Protein AF-A0A1U9NXU9-F1 (afdb_monomer_lite)

Foldseek 3Di:
DKWKAWLVGDIDPPQDLVNVVVLLVPDDVSGFKMKIFDDDDPDQFTFIWMWGQDPVGKIKIWTADGALQRIKIDIGNDSVLVSQLRVCSVVVPPCSPVVTDIDGPSVVVPPPDDDDDDDDDPDDDDPDDPDDDDDDDDDDDDD

Sequence (143 aa):
MLVATNERGRVVKRATKPAIGTMLANLRQGNAHMVVERVEGERPGDWYIQVLLRENNPYQLEYRDGMAEQHFQTMTVSQEKVLTALLGWAAAKPGWQDAFMWNNIGEQFSSSDHGANRAVVPLRDKCVVVGARGSTKAASASG

Radius of gyration: 16.83 Å; chains: 1; bounding box: 40×61×34 Å

pLDDT: mean 80.0, std 25.02, range [28.02, 98.12]

Structure (mmCIF, N/CA/C/O backbone):
data_AF-A0A1U9NXU9-F1
#
_entry.id   AF-A0A1U9NXU9-F1
#
loop_
_atom_site.group_PDB
_atom_site.id
_atom_site.type_symbol
_atom_site.label_atom_id
_atom_site.label_alt_id
_atom_site.label_comp_id
_atom_site.label_asym_id
_atom_site.label_entity_id
_atom_site.label_seq_id
_atom_site.pdbx_PDB_ins_code
_atom_site.Cartn_x
_atom_site.Cartn_y
_atom_site.Cartn_z
_atom_site.occupancy
_atom_site.B_iso_or_equiv
_atom_site.auth_seq_id
_atom_site.auth_comp_id
_atom_site.auth_asym_id
_atom_site.auth_atom_id
_atom_site.pdbx_PDB_model_num
ATOM 1 N N . MET A 1 1 ? 3.558 -6.949 -12.497 1.00 91.25 1 MET A N 1
ATOM 2 C CA . MET A 1 1 ? 2.108 -7.097 -12.198 1.00 91.25 1 MET A CA 1
ATOM 3 C C . MET A 1 1 ? 1.862 -6.721 -10.746 1.00 91.25 1 MET A C 1
ATOM 5 O O . MET A 1 1 ? 2.697 -7.060 -9.923 1.00 91.25 1 MET A O 1
ATOM 9 N N . LEU A 1 2 ? 0.738 -6.075 -10.422 1.00 95.44 2 LEU A N 1
ATOM 10 C CA . LEU A 1 2 ? 0.357 -5.809 -9.029 1.00 95.44 2 LEU A CA 1
ATOM 11 C C . LEU A 1 2 ? -0.442 -6.971 -8.433 1.00 95.44 2 LEU A C 1
ATOM 13 O O . LEU A 1 2 ? -1.355 -7.491 -9.085 1.00 95.44 2 LEU A O 1
ATOM 17 N N . VAL A 1 3 ? -0.123 -7.347 -7.199 1.00 95.56 3 VAL A N 1
ATOM 18 C CA . VAL A 1 3 ? -0.885 -8.308 -6.392 1.00 95.56 3 VAL A CA 1
ATOM 19 C C . VAL A 1 3 ? -1.250 -7.631 -5.080 1.00 95.56 3 VAL A C 1
ATOM 21 O O . VAL A 1 3 ? -0.379 -7.058 -4.442 1.00 95.56 3 VAL A O 1
ATOM 24 N N . ALA A 1 4 ? -2.525 -7.664 -4.695 1.00 96.50 4 ALA A N 1
ATOM 25 C CA . ALA A 1 4 ? -2.967 -7.158 -3.400 1.00 96.50 4 ALA A CA 1
ATOM 26 C C . ALA A 1 4 ? -3.442 -8.308 -2.510 1.00 96.50 4 ALA A C 1
ATOM 28 O O . ALA A 1 4 ? -4.234 -9.144 -2.956 1.00 96.50 4 ALA A O 1
ATOM 29 N N . THR A 1 5 ? -2.982 -8.339 -1.265 1.00 96.31 5 THR A N 1
ATOM 30 C CA . THR A 1 5 ? -3.353 -9.328 -0.247 1.00 96.31 5 THR A CA 1
ATOM 31 C C . THR A 1 5 ? -3.869 -8.637 1.014 1.00 96.31 5 THR A C 1
ATOM 33 O O . THR A 1 5 ? -3.609 -7.454 1.231 1.00 96.31 5 THR A O 1
ATOM 36 N N . ASN A 1 6 ? -4.661 -9.329 1.833 1.00 94.25 6 ASN A N 1
ATOM 37 C CA . ASN A 1 6 ? -5.080 -8.830 3.146 1.00 94.25 6 ASN A CA 1
ATOM 38 C C . ASN A 1 6 ? -4.999 -9.916 4.220 1.00 94.25 6 ASN A C 1
ATOM 40 O O . ASN A 1 6 ? -4.794 -11.089 3.910 1.00 94.25 6 ASN A O 1
ATOM 44 N N . GLU A 1 7 ? -5.233 -9.522 5.472 1.00 90.69 7 GLU A N 1
ATOM 45 C CA . GLU A 1 7 ? -5.194 -10.420 6.636 1.00 90.69 7 GLU A CA 1
ATOM 46 C C . GLU A 1 7 ? -6.076 -11.663 6.487 1.00 90.69 7 GLU A C 1
ATOM 48 O O . GLU A 1 7 ? -5.734 -12.742 6.958 1.00 90.69 7 GLU A O 1
ATOM 53 N N . ARG A 1 8 ? -7.216 -11.532 5.803 1.00 90.94 8 ARG A N 1
ATOM 54 C CA . ARG A 1 8 ? -8.158 -12.639 5.593 1.00 90.94 8 ARG A CA 1
ATOM 55 C C . ARG A 1 8 ? -7.733 -13.608 4.489 1.00 90.94 8 ARG A C 1
ATOM 57 O O . ARG A 1 8 ? -8.516 -14.478 4.119 1.00 90.94 8 ARG A O 1
ATOM 64 N N . GLY A 1 9 ? -6.542 -13.436 3.918 1.00 89.75 9 GLY A N 1
ATOM 65 C CA . GLY A 1 9 ? -6.037 -14.261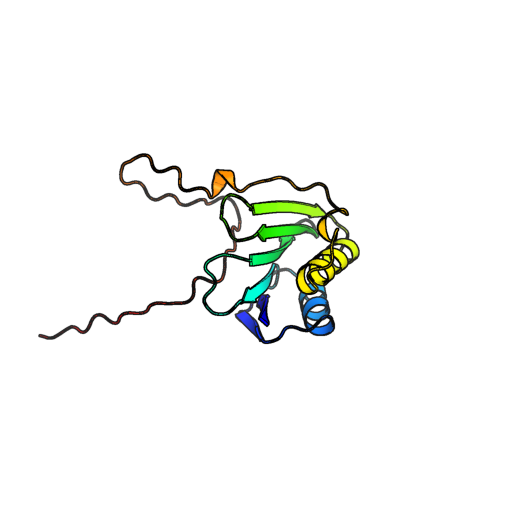 2.826 1.00 89.75 9 GLY A CA 1
ATOM 66 C C . GLY A 1 9 ? -6.692 -13.973 1.473 1.00 89.75 9 GLY A C 1
ATOM 67 O O . GLY A 1 9 ? -6.518 -14.749 0.535 1.00 89.75 9 GLY A O 1
ATOM 68 N N . ARG A 1 10 ? -7.442 -12.868 1.320 1.00 91.94 10 ARG A N 1
ATOM 69 C CA . ARG A 1 10 ? -7.960 -12.462 0.004 1.00 91.94 10 ARG A CA 1
ATOM 70 C C . ARG A 1 10 ? -6.783 -12.044 -0.867 1.00 91.94 10 ARG A C 1
ATOM 72 O O . ARG A 1 10 ? -6.046 -11.145 -0.487 1.00 91.94 10 ARG A O 1
ATOM 79 N N . VAL A 1 11 ? -6.671 -12.629 -2.058 1.00 95.06 11 VAL A N 1
ATOM 80 C CA . VAL A 1 11 ? -5.637 -12.293 -3.048 1.00 95.06 11 VAL A CA 1
ATOM 81 C C . VAL A 1 11 ? -6.289 -11.742 -4.314 1.00 95.06 11 VAL A C 1
ATOM 83 O O . VAL A 1 11 ? -7.128 -12.400 -4.925 1.00 95.06 11 VAL A O 1
ATOM 86 N N . VAL A 1 12 ? -5.883 -10.547 -4.743 1.00 95.88 12 VAL A N 1
ATOM 87 C CA . VAL A 1 12 ? -6.311 -9.921 -6.001 1.00 95.88 12 VAL A CA 1
ATOM 88 C C . VAL A 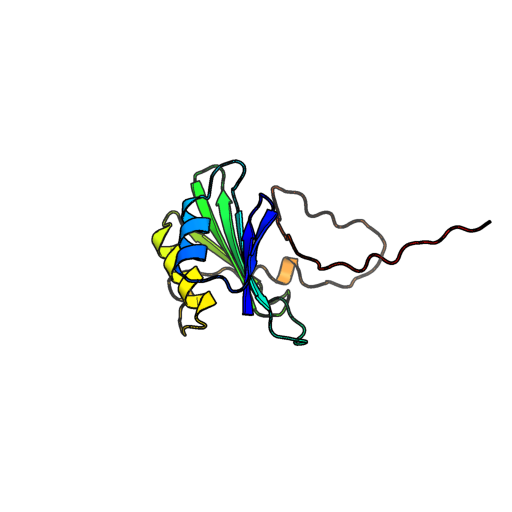1 12 ? -5.103 -9.792 -6.924 1.00 95.88 12 VAL A C 1
ATOM 90 O O . VAL A 1 12 ? -4.238 -8.940 -6.728 1.00 95.88 12 VAL A O 1
ATOM 93 N N . LYS A 1 13 ? -5.035 -10.641 -7.954 1.00 95.50 13 LYS A N 1
ATOM 94 C CA . LYS A 1 13 ? -4.034 -10.527 -9.028 1.00 95.50 13 LYS A CA 1
ATOM 95 C C . LYS A 1 13 ? -4.429 -9.405 -9.989 1.00 95.50 13 LYS A C 1
ATOM 97 O O . LYS A 1 13 ? -5.615 -9.187 -10.215 1.00 95.50 13 LYS A O 1
ATOM 102 N N . ARG A 1 14 ? -3.438 -8.733 -10.587 1.00 95.19 14 ARG A N 1
ATOM 103 C CA . ARG A 1 14 ? -3.642 -7.543 -11.439 1.00 95.19 14 ARG A CA 1
ATOM 104 C C . ARG A 1 14 ? -4.478 -6.481 -10.711 1.00 95.19 14 ARG A C 1
ATOM 106 O O . ARG A 1 14 ? -5.447 -5.964 -11.260 1.00 95.19 14 ARG A O 1
ATOM 113 N N . ALA A 1 15 ? -4.115 -6.196 -9.459 1.00 95.75 15 ALA A N 1
ATOM 114 C CA . ALA A 1 15 ? -4.858 -5.278 -8.601 1.00 95.75 15 ALA A CA 1
ATOM 115 C C . ALA A 1 15 ? -5.025 -3.900 -9.266 1.00 95.75 15 ALA A C 1
ATOM 117 O O . ALA A 1 15 ? -4.050 -3.249 -9.642 1.00 95.75 15 ALA A O 1
ATOM 118 N N . THR A 1 16 ? -6.278 -3.475 -9.431 1.00 97.19 16 THR A N 1
ATOM 119 C CA . THR A 1 16 ? -6.651 -2.187 -10.028 1.00 97.19 16 THR A CA 1
ATOM 120 C C . THR A 1 16 ? -6.816 -1.115 -8.950 1.00 97.19 16 THR A C 1
ATOM 122 O O . THR A 1 16 ? -6.986 -1.437 -7.773 1.00 97.19 16 THR A O 1
ATOM 125 N N . LYS A 1 17 ? -6.823 0.171 -9.335 1.00 97.38 17 LYS A N 1
ATOM 126 C CA . LYS A 1 17 ? -7.046 1.276 -8.381 1.00 97.38 17 LYS A CA 1
ATOM 127 C C . LYS A 1 17 ? -8.340 1.101 -7.563 1.00 97.38 17 LYS A C 1
ATOM 129 O O . LYS A 1 17 ? -8.257 1.220 -6.342 1.00 97.38 17 LYS A O 1
ATOM 134 N N . PRO A 1 18 ? -9.501 0.751 -8.167 1.00 97.81 18 PRO A N 1
ATOM 135 C CA . PRO A 1 18 ? -10.713 0.491 -7.394 1.00 97.81 18 PRO A CA 1
ATOM 136 C C . PRO A 1 18 ? -10.561 -0.687 -6.431 1.00 97.81 18 PRO A C 1
ATOM 138 O O . PRO A 1 18 ? -10.965 -0.575 -5.282 1.00 97.81 18 PRO A O 1
ATOM 141 N N . ALA A 1 19 ? -9.925 -1.789 -6.853 1.00 97.38 19 ALA A N 1
ATOM 142 C CA . ALA A 1 19 ? -9.728 -2.949 -5.985 1.00 97.38 19 ALA A CA 1
ATOM 143 C C . ALA A 1 19 ? -8.866 -2.612 -4.756 1.00 97.38 19 ALA A C 1
ATOM 145 O O . ALA A 1 19 ? -9.220 -2.995 -3.641 1.00 97.38 19 ALA A O 1
ATOM 146 N N . ILE A 1 20 ? -7.780 -1.855 -4.949 1.00 97.81 20 ILE A N 1
ATOM 147 C CA . ILE A 1 20 ? -6.919 -1.370 -3.859 1.00 97.81 20 ILE A CA 1
ATOM 148 C C . ILE A 1 20 ? -7.719 -0.461 -2.916 1.00 97.81 20 ILE A C 1
ATOM 150 O O . ILE A 1 20 ? -7.711 -0.684 -1.708 1.00 97.81 20 ILE A O 1
ATOM 154 N N . GLY A 1 21 ? -8.466 0.508 -3.457 1.00 97.88 21 GLY A N 1
ATOM 155 C CA . GLY A 1 21 ? -9.308 1.403 -2.658 1.00 97.88 21 GLY A CA 1
ATOM 156 C C . GLY A 1 21 ? -10.377 0.657 -1.856 1.00 97.88 21 GLY A C 1
ATOM 157 O O . GLY A 1 21 ? -10.553 0.914 -0.669 1.00 97.88 21 GLY A O 1
ATOM 158 N N . THR A 1 22 ? -11.039 -0.333 -2.462 1.00 97.88 22 THR A N 1
ATOM 159 C CA . THR A 1 22 ? -12.004 -1.195 -1.768 1.00 97.88 22 THR A CA 1
ATOM 160 C C . THR A 1 22 ? -11.345 -2.002 -0.652 1.00 97.88 22 THR A C 1
ATOM 162 O O . THR A 1 22 ? -11.942 -2.164 0.408 1.00 97.88 22 THR A O 1
ATOM 165 N N . MET A 1 23 ? -10.137 -2.532 -0.852 1.00 97.56 23 MET A N 1
ATOM 166 C CA . MET A 1 23 ? -9.437 -3.270 0.204 1.00 97.56 23 MET A CA 1
ATOM 167 C C . MET A 1 23 ? -9.066 -2.358 1.378 1.00 97.56 23 MET A C 1
ATOM 169 O O . MET A 1 23 ? -9.306 -2.748 2.521 1.00 97.56 23 MET A O 1
ATOM 173 N N . LEU A 1 24 ? -8.593 -1.138 1.101 1.00 97.69 24 LEU A N 1
ATOM 174 C CA . LEU A 1 24 ? -8.269 -0.141 2.124 1.00 97.69 24 LEU A CA 1
ATOM 175 C C . LEU A 1 24 ? -9.508 0.286 2.923 1.00 97.69 24 LEU A C 1
ATOM 177 O O . LEU A 1 24 ? -9.468 0.342 4.149 1.00 97.69 24 LEU A O 1
ATOM 181 N N . ALA A 1 25 ? -10.624 0.547 2.239 1.00 97.06 25 ALA A N 1
ATOM 182 C CA . ALA A 1 25 ? -11.882 0.935 2.877 1.00 97.06 25 ALA A CA 1
ATOM 183 C C . ALA A 1 25 ? -12.465 -0.166 3.782 1.00 97.06 25 ALA A C 1
ATOM 185 O O . ALA A 1 25 ? -13.249 0.118 4.680 1.00 97.06 25 ALA A O 1
ATOM 186 N N . ASN A 1 26 ? -12.079 -1.426 3.558 1.00 96.50 26 ASN A N 1
ATOM 187 C CA . ASN A 1 26 ? -12.541 -2.576 4.331 1.00 96.50 26 ASN A CA 1
ATOM 188 C C . ASN A 1 26 ? -11.647 -2.917 5.535 1.00 96.50 26 ASN A C 1
ATOM 190 O O . ASN A 1 26 ? -11.904 -3.937 6.198 1.00 96.50 26 ASN A O 1
ATOM 194 N N . LEU A 1 27 ? -10.599 -2.128 5.804 1.00 95.44 27 LEU A N 1
ATOM 195 C CA . LEU A 1 27 ? -9.750 -2.342 6.971 1.00 95.44 27 LEU A CA 1
ATOM 196 C C . LEU A 1 27 ? -10.539 -2.126 8.265 1.00 95.44 27 LEU A C 1
ATOM 198 O O . LEU A 1 27 ? -11.286 -1.162 8.406 1.00 95.44 27 LEU A O 1
ATOM 202 N N . ARG A 1 28 ? -10.391 -3.065 9.199 1.00 94.06 28 ARG A N 1
ATOM 203 C CA . ARG A 1 28 ? -11.044 -3.073 10.518 1.00 94.06 28 ARG A CA 1
ATOM 204 C C . ARG A 1 28 ? -10.366 -4.099 11.420 1.00 94.06 28 ARG A C 1
ATOM 206 O O . ARG A 1 28 ? -9.542 -4.880 10.953 1.00 94.06 28 ARG A O 1
ATOM 213 N N . GLN A 1 29 ? -10.770 -4.189 12.681 1.00 88.25 29 GLN A N 1
ATOM 214 C CA . GLN A 1 29 ? -10.344 -5.292 13.544 1.00 88.25 29 GLN A CA 1
ATOM 215 C C . GLN A 1 29 ? -10.697 -6.661 12.915 1.00 88.25 29 GLN A C 1
ATOM 217 O O . GLN A 1 29 ? -11.829 -6.888 12.480 1.00 88.25 29 GLN A O 1
ATOM 222 N N . GLY A 1 30 ? -9.713 -7.564 12.807 1.00 88.19 30 GLY A N 1
ATOM 223 C CA . GLY A 1 30 ? -9.845 -8.856 12.108 1.00 88.19 30 GLY A CA 1
ATOM 224 C C . GLY A 1 30 ? -9.833 -8.774 10.569 1.00 88.19 30 GLY A C 1
ATOM 225 O O . GLY A 1 30 ? -10.250 -9.718 9.886 1.00 88.19 30 GLY A O 1
ATOM 226 N N . ASN A 1 31 ? -9.462 -7.617 10.021 1.00 92.81 31 ASN A N 1
ATOM 227 C CA . ASN A 1 31 ? -8.971 -7.399 8.660 1.00 92.81 31 ASN A CA 1
ATOM 228 C C . ASN A 1 31 ? -8.118 -6.116 8.664 1.00 92.81 31 ASN A C 1
ATOM 230 O O . ASN A 1 31 ? -8.443 -5.142 7.992 1.00 92.81 31 ASN A O 1
ATOM 234 N N . ALA A 1 32 ? -7.121 -6.060 9.536 1.00 94.12 32 ALA A N 1
ATOM 235 C CA . ALA A 1 32 ? -6.439 -4.842 9.935 1.00 94.12 32 ALA A CA 1
ATOM 236 C C . ALA A 1 32 ? -5.355 -4.421 8.946 1.00 94.12 32 ALA A C 1
ATOM 238 O O . ALA A 1 32 ? -4.978 -3.256 8.944 1.00 94.12 32 ALA A O 1
ATOM 239 N N . HIS A 1 33 ? -4.865 -5.323 8.093 1.00 95.19 33 HIS A N 1
ATOM 240 C CA . HIS A 1 33 ? -3.809 -4.986 7.145 1.00 95.19 33 HIS A CA 1
ATOM 241 C C . HIS A 1 33 ? -4.090 -5.444 5.718 1.00 95.19 33 HIS A C 1
ATOM 243 O O . HIS A 1 33 ? -4.847 -6.387 5.460 1.00 95.19 33 HIS A O 1
ATOM 249 N N . MET A 1 34 ? -3.419 -4.766 4.793 1.00 97.19 34 MET A N 1
ATOM 250 C CA . MET A 1 34 ? -3.305 -5.159 3.397 1.00 97.19 34 MET A CA 1
ATOM 251 C C . MET A 1 34 ? -1.911 -4.848 2.860 1.00 97.19 34 MET A C 1
ATOM 253 O O . MET A 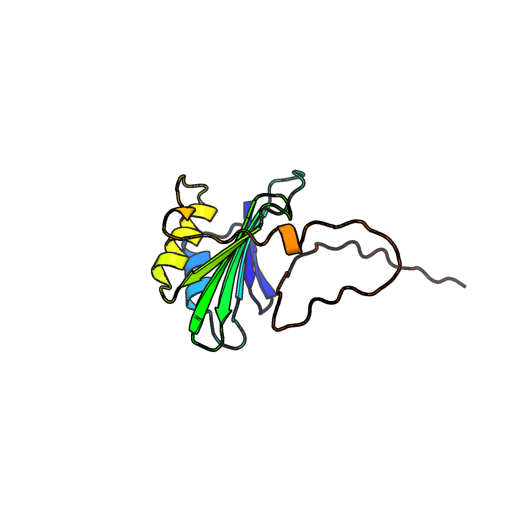1 34 ? -1.278 -3.887 3.294 1.00 97.19 34 MET A O 1
ATOM 257 N N . VAL A 1 35 ? -1.471 -5.630 1.881 1.00 97.12 35 VAL A N 1
ATOM 258 C CA . VAL A 1 35 ? -0.193 -5.460 1.184 1.00 97.12 35 VAL A CA 1
ATOM 259 C C . VAL A 1 35 ? -0.470 -5.343 -0.306 1.00 97.12 35 VAL A C 1
ATOM 261 O O . VAL A 1 35 ? -1.328 -6.048 -0.837 1.00 97.12 35 VAL A O 1
ATOM 264 N N . VAL A 1 36 ? 0.233 -4.444 -0.986 1.00 97.00 36 VAL A N 1
ATOM 265 C CA . VAL A 1 36 ? 0.286 -4.383 -2.445 1.00 97.00 36 VAL A CA 1
ATOM 266 C C . VAL A 1 36 ? 1.723 -4.634 -2.866 1.00 97.00 36 VAL A C 1
ATOM 268 O O . VAL A 1 36 ? 2.620 -3.875 -2.517 1.00 97.00 36 VAL A O 1
ATOM 271 N N . GLU A 1 37 ? 1.931 -5.694 -3.632 1.00 95.25 37 GLU A N 1
ATOM 272 C CA . GLU A 1 37 ? 3.236 -6.143 -4.099 1.00 95.25 37 GLU A CA 1
ATOM 273 C C . GLU A 1 37 ? 3.375 -5.915 -5.604 1.00 95.25 37 GLU A C 1
ATOM 275 O O . GLU A 1 37 ? 2.427 -6.103 -6.384 1.00 95.25 37 GLU A O 1
ATOM 280 N N . ARG A 1 38 ? 4.586 -5.560 -6.031 1.00 93.31 38 ARG A N 1
ATOM 281 C CA . ARG A 1 38 ? 4.963 -5.464 -7.437 1.00 93.31 38 ARG A CA 1
ATOM 282 C C . ARG A 1 38 ? 5.776 -6.697 -7.799 1.00 93.31 38 ARG A C 1
ATOM 284 O O . ARG A 1 38 ? 6.931 -6.839 -7.435 1.00 93.31 38 ARG A O 1
ATOM 291 N N . VAL A 1 39 ? 5.149 -7.581 -8.563 1.00 89.12 39 VAL A N 1
ATOM 292 C CA . VAL A 1 39 ? 5.762 -8.823 -9.035 1.00 89.12 39 VAL A CA 1
ATOM 293 C C . VAL A 1 39 ? 6.325 -8.583 -10.437 1.00 89.12 39 VAL A C 1
ATOM 295 O O . VAL A 1 39 ? 5.552 -8.496 -11.402 1.00 89.12 39 VAL A O 1
ATOM 298 N N . GLU A 1 40 ? 7.645 -8.436 -10.553 1.00 80.38 40 GLU A N 1
ATOM 299 C CA . GLU A 1 40 ? 8.371 -8.233 -11.818 1.00 80.38 40 GLU A CA 1
ATOM 300 C C . GLU A 1 40 ? 9.151 -9.489 -12.219 1.00 80.38 40 GLU A C 1
ATOM 302 O O . GLU A 1 40 ? 10.346 -9.584 -11.973 1.00 80.38 40 GLU A O 1
ATOM 307 N N . GLY A 1 41 ? 8.480 -10.450 -12.864 1.00 75.62 41 GLY A N 1
ATOM 308 C CA . GLY A 1 41 ? 9.141 -11.623 -13.453 1.00 75.62 41 GLY A CA 1
ATOM 309 C C . GLY A 1 41 ? 10.123 -12.310 -12.497 1.00 75.62 41 GLY A C 1
ATOM 310 O O . GLY A 1 41 ? 9.745 -12.674 -11.387 1.00 75.62 41 GLY A O 1
ATOM 311 N N . GLU A 1 42 ? 11.367 -12.466 -12.950 1.00 73.50 42 GLU A N 1
ATOM 312 C CA . GLU A 1 42 ? 12.475 -13.092 -12.213 1.00 73.50 42 GLU A CA 1
ATOM 313 C C . GLU A 1 42 ? 13.340 -12.089 -11.437 1.00 73.50 42 GLU A C 1
ATOM 315 O O . GLU A 1 42 ? 14.371 -12.464 -10.881 1.00 73.50 42 GLU A O 1
ATOM 320 N N . ARG A 1 43 ? 12.964 -10.803 -11.409 1.00 75.81 43 ARG A N 1
ATOM 321 C CA . ARG A 1 43 ? 13.777 -9.777 -10.761 1.00 75.81 43 ARG A CA 1
ATOM 322 C C . ARG A 1 43 ? 13.813 -10.039 -9.247 1.00 75.81 43 ARG A C 1
ATOM 324 O O . ARG A 1 43 ? 12.754 -10.019 -8.617 1.00 75.81 43 ARG A O 1
ATOM 331 N N . PRO A 1 44 ? 14.998 -10.264 -8.655 1.00 72.31 44 PRO A N 1
ATOM 332 C CA . PRO A 1 44 ? 15.115 -10.481 -7.222 1.00 72.31 44 PRO A CA 1
ATOM 333 C C . PRO A 1 44 ? 14.888 -9.163 -6.481 1.00 72.31 44 PRO A C 1
ATOM 335 O O . PRO A 1 44 ? 15.497 -8.150 -6.826 1.00 72.31 44 PRO A O 1
ATOM 338 N N . GLY A 1 45 ? 14.023 -9.188 -5.473 1.00 79.31 45 GLY A N 1
ATOM 339 C CA . GLY A 1 45 ? 13.777 -8.065 -4.577 1.00 79.31 45 GLY A CA 1
ATOM 340 C C . GLY A 1 45 ? 12.347 -8.032 -4.049 1.00 79.31 45 GLY A C 1
ATOM 341 O O . GLY A 1 45 ? 11.427 -8.612 -4.631 1.00 79.31 45 GLY A O 1
ATOM 342 N N . ASP A 1 46 ? 12.179 -7.309 -2.949 1.00 85.12 46 ASP A N 1
ATOM 343 C CA . ASP A 1 46 ? 10.910 -7.143 -2.250 1.00 85.12 46 ASP A CA 1
ATOM 344 C C . ASP A 1 46 ? 10.371 -5.724 -2.478 1.00 85.12 46 ASP A C 1
ATOM 346 O O . ASP A 1 46 ? 10.712 -4.784 -1.757 1.00 85.12 46 ASP A O 1
ATOM 350 N N . TRP A 1 47 ? 9.516 -5.556 -3.490 1.00 93.19 47 TRP A N 1
ATOM 351 C CA . TRP A 1 47 ? 8.813 -4.294 -3.743 1.00 93.19 47 TRP A CA 1
ATOM 352 C C . TRP A 1 47 ? 7.372 -4.388 -3.279 1.00 93.19 47 TRP A C 1
ATOM 354 O O . TRP A 1 47 ? 6.514 -4.956 -3.967 1.00 93.19 47 TRP A O 1
ATOM 364 N N . TYR A 1 48 ? 7.087 -3.772 -2.139 1.00 95.31 48 TYR A N 1
ATOM 365 C CA . TYR A 1 48 ? 5.733 -3.707 -1.616 1.00 95.31 48 TYR A CA 1
ATOM 366 C C . TYR A 1 48 ? 5.443 -2.387 -0.920 1.00 95.31 48 TYR A C 1
ATOM 368 O O . TYR A 1 48 ? 6.341 -1.666 -0.490 1.00 95.31 48 TYR A O 1
ATOM 376 N N . ILE A 1 49 ? 4.152 -2.119 -0.769 1.00 97.00 49 ILE A N 1
ATOM 377 C CA . ILE A 1 49 ? 3.610 -1.124 0.146 1.00 97.00 49 ILE A CA 1
ATOM 378 C C . ILE A 1 49 ? 2.514 -1.786 0.988 1.00 97.00 49 ILE A C 1
ATOM 380 O O . ILE A 1 49 ? 1.652 -2.496 0.468 1.00 97.00 49 ILE A O 1
ATOM 384 N N . GLN A 1 50 ? 2.565 -1.596 2.299 1.00 97.06 50 GLN A N 1
ATOM 385 C CA . GLN A 1 50 ? 1.689 -2.227 3.278 1.00 97.06 50 GLN A CA 1
ATOM 386 C C . GLN A 1 50 ? 0.987 -1.170 4.119 1.00 97.06 50 GLN A C 1
ATOM 388 O O . GLN A 1 50 ? 1.588 -0.180 4.529 1.00 97.06 50 GLN A O 1
ATOM 393 N N . VAL A 1 51 ? -0.282 -1.425 4.425 1.00 97.75 51 VAL A N 1
ATOM 394 C CA . VAL A 1 51 ? -1.060 -0.650 5.390 1.00 97.75 51 VAL A CA 1
ATOM 395 C C . VAL A 1 51 ? -1.469 -1.548 6.537 1.00 97.75 51 VAL A C 1
ATOM 397 O O . VAL A 1 51 ? -2.001 -2.629 6.300 1.00 97.75 51 VAL A O 1
ATOM 400 N N . LEU A 1 52 ? -1.298 -1.063 7.761 1.00 96.94 52 LEU A N 1
ATOM 401 C CA . LEU A 1 52 ? -1.850 -1.645 8.977 1.00 96.94 52 LEU A CA 1
ATOM 402 C C . LEU A 1 52 ? -2.694 -0.593 9.707 1.00 96.94 52 LEU A C 1
ATOM 404 O O . LEU A 1 52 ? -2.196 0.461 10.090 1.00 96.94 52 LEU A O 1
ATOM 408 N N . LEU A 1 53 ? -3.968 -0.894 9.934 1.00 96.06 53 LEU A N 1
ATOM 409 C CA . LEU A 1 53 ? -4.834 -0.167 10.851 1.00 96.06 53 LEU A CA 1
ATOM 410 C C . LEU A 1 53 ? -4.519 -0.619 12.282 1.00 96.06 53 LEU A C 1
ATOM 412 O O . LEU A 1 53 ? -4.777 -1.765 12.657 1.00 96.06 53 LEU A O 1
ATOM 416 N N . ARG A 1 54 ? -3.926 0.276 13.074 1.00 94.06 54 ARG A N 1
ATOM 417 C CA . ARG A 1 54 ? -3.600 0.028 14.484 1.00 94.06 54 ARG A CA 1
ATOM 418 C C . ARG A 1 54 ? -4.861 0.121 15.352 1.00 94.06 54 ARG A C 1
ATOM 420 O O . ARG A 1 54 ? -5.864 0.707 14.959 1.00 94.06 54 ARG A O 1
ATOM 427 N N . GLU A 1 55 ? -4.779 -0.414 16.567 1.00 88.94 55 GLU A N 1
ATOM 428 C CA . GLU A 1 55 ? -5.913 -0.516 17.504 1.00 88.94 55 GLU A CA 1
ATOM 429 C C . GLU A 1 55 ? -6.475 0.854 17.928 1.00 88.94 55 GLU A C 1
ATOM 431 O O . GLU A 1 55 ? -7.675 0.983 18.138 1.00 88.94 55 GLU A O 1
ATOM 436 N N . ASN A 1 56 ? -5.645 1.904 17.937 1.00 88.12 56 ASN A N 1
ATOM 437 C CA . ASN A 1 56 ? -6.064 3.283 18.232 1.00 88.12 56 ASN A CA 1
ATOM 438 C C . ASN A 1 56 ? -6.534 4.069 16.988 1.00 88.12 56 ASN A C 1
ATOM 440 O O . ASN A 1 56 ? -6.589 5.297 17.018 1.00 88.12 56 ASN A O 1
ATOM 444 N N . ASN A 1 57 ? -6.807 3.375 15.878 1.00 89.44 57 ASN A N 1
ATOM 445 C CA . ASN A 1 57 ? -7.186 3.902 14.564 1.00 89.44 57 ASN A CA 1
ATOM 446 C C . ASN A 1 57 ? -6.148 4.675 13.710 1.00 89.44 57 ASN A C 1
ATOM 448 O O . ASN A 1 57 ? -6.548 5.108 12.624 1.00 89.44 57 ASN A O 1
ATOM 452 N N . PRO A 1 58 ? -4.848 4.860 14.045 1.00 95.19 58 PRO A N 1
ATOM 453 C CA . PRO A 1 58 ? -3.923 5.361 13.041 1.00 95.19 58 PRO A CA 1
ATOM 454 C C . PRO A 1 58 ? -3.597 4.263 12.025 1.00 95.19 58 PRO A C 1
ATOM 456 O O . PRO A 1 58 ? -3.476 3.078 12.351 1.00 95.19 58 PRO A O 1
ATOM 459 N N . TYR A 1 59 ? -3.390 4.689 10.789 1.00 97.00 59 TYR A N 1
ATOM 460 C CA . TYR A 1 59 ? -2.781 3.888 9.747 1.00 97.00 59 TYR A CA 1
ATOM 461 C C . TYR A 1 59 ? -1.268 3.968 9.877 1.00 97.00 59 TYR A C 1
ATOM 463 O O . TYR A 1 59 ? -0.674 5.047 9.846 1.00 97.00 59 TYR A O 1
ATOM 471 N N . GLN A 1 60 ? -0.646 2.807 9.982 1.00 97.50 60 GLN A N 1
ATOM 472 C CA . GLN A 1 60 ? 0.763 2.628 9.709 1.00 97.50 60 GLN A CA 1
ATOM 473 C C . GLN A 1 60 ? 0.920 2.274 8.237 1.00 97.50 60 GLN A C 1
ATOM 475 O O . GLN A 1 60 ? 0.286 1.335 7.754 1.00 97.50 60 GLN A O 1
ATOM 480 N N . LEU A 1 61 ? 1.737 3.047 7.533 1.00 97.56 61 LEU A N 1
ATOM 481 C CA . LEU A 1 61 ? 2.069 2.822 6.136 1.00 97.56 61 LEU A CA 1
ATOM 482 C C . LEU A 1 61 ? 3.553 2.477 6.058 1.00 97.56 61 LEU A C 1
ATOM 484 O O . LEU A 1 61 ? 4.388 3.186 6.618 1.00 97.56 61 LEU A O 1
ATOM 488 N N . GLU A 1 62 ? 3.867 1.398 5.361 1.00 97.19 62 GLU A N 1
ATOM 489 C CA . GLU A 1 62 ? 5.230 0.929 5.146 1.00 97.19 62 GLU A CA 1
ATOM 490 C C . GLU A 1 62 ? 5.459 0.650 3.675 1.00 97.19 62 GLU A C 1
ATOM 492 O O . GLU A 1 62 ? 4.545 0.204 2.987 1.00 97.19 62 GLU A O 1
ATOM 497 N N . TYR A 1 63 ? 6.681 0.842 3.198 1.00 96.19 63 TYR A N 1
ATOM 498 C CA . TYR A 1 63 ? 7.085 0.316 1.903 1.00 96.19 63 TYR A CA 1
ATOM 499 C C . TYR A 1 63 ? 8.500 -0.230 1.953 1.00 96.19 63 TYR A C 1
ATOM 501 O O . TYR A 1 63 ? 9.319 0.195 2.773 1.00 96.19 63 TYR A O 1
ATOM 509 N N . ARG A 1 64 ? 8.773 -1.159 1.041 1.00 94.31 64 ARG A N 1
ATOM 510 C CA . ARG A 1 64 ? 10.113 -1.660 0.773 1.00 94.31 64 ARG A CA 1
ATOM 511 C C . ARG A 1 64 ? 10.455 -1.452 -0.693 1.00 94.31 64 ARG A C 1
ATOM 513 O O . ARG A 1 64 ? 9.618 -1.691 -1.568 1.00 94.31 64 ARG A O 1
ATOM 520 N N . ASP A 1 65 ? 11.670 -0.976 -0.940 1.00 91.19 65 ASP A N 1
ATOM 521 C CA . ASP A 1 65 ? 12.193 -0.718 -2.280 1.00 91.19 65 ASP A CA 1
ATOM 522 C C . ASP A 1 65 ? 13.279 -1.736 -2.654 1.00 91.19 65 ASP A C 1
ATOM 524 O O . ASP A 1 65 ? 14.464 -1.431 -2.780 1.00 91.19 65 ASP A O 1
ATOM 528 N N . GLY A 1 66 ? 12.878 -3.000 -2.772 1.00 88.38 66 GLY A N 1
ATOM 529 C CA . GLY A 1 66 ? 13.716 -4.084 -3.283 1.00 88.38 66 GLY A CA 1
ATOM 530 C C . GLY A 1 66 ? 14.599 -4.762 -2.235 1.00 88.38 66 GLY A C 1
ATOM 531 O O . GLY A 1 66 ? 14.659 -5.988 -2.228 1.00 88.38 66 GLY A O 1
ATOM 532 N N . MET A 1 67 ? 15.239 -4.003 -1.342 1.00 87.69 67 MET A N 1
ATOM 533 C CA . MET A 1 67 ? 16.162 -4.529 -0.321 1.00 87.69 67 MET A CA 1
ATOM 534 C C . MET A 1 67 ? 15.635 -4.321 1.101 1.00 87.69 67 MET A C 1
ATOM 536 O O . MET A 1 67 ? 14.854 -3.402 1.348 1.00 87.69 67 MET A O 1
ATOM 540 N N . ALA A 1 68 ? 16.091 -5.146 2.047 1.00 85.94 68 ALA A N 1
ATOM 541 C CA . ALA A 1 68 ? 15.685 -5.062 3.451 1.00 85.94 68 ALA A CA 1
ATOM 542 C C . ALA A 1 68 ? 16.079 -3.721 4.096 1.00 85.94 68 ALA A C 1
ATOM 544 O O . ALA A 1 68 ? 15.302 -3.157 4.861 1.00 85.94 68 ALA A O 1
ATOM 545 N N . GLU A 1 69 ? 17.234 -3.172 3.719 1.00 89.00 69 GLU A N 1
ATOM 546 C CA . GLU A 1 69 ? 17.762 -1.877 4.164 1.00 89.00 69 GLU A CA 1
ATOM 547 C C . GLU A 1 69 ? 16.937 -0.692 3.636 1.00 89.00 69 GLU A C 1
ATOM 549 O O . GLU A 1 69 ? 16.943 0.395 4.216 1.00 89.00 69 GLU A O 1
ATOM 554 N N . GLN A 1 70 ? 16.211 -0.894 2.533 1.00 92.44 70 GLN A N 1
ATOM 555 C CA . GLN A 1 70 ? 15.335 0.106 1.925 1.00 92.44 70 GLN A CA 1
ATOM 556 C C . GLN A 1 70 ? 13.892 -0.100 2.382 1.00 92.44 70 GLN A C 1
ATOM 558 O O . GLN A 1 70 ? 12.983 -0.270 1.568 1.00 92.44 70 GLN A O 1
ATOM 563 N N . HIS A 1 71 ? 13.689 -0.109 3.699 1.00 94.50 71 HIS A N 1
ATOM 564 C CA . HIS A 1 71 ? 12.386 -0.291 4.333 1.00 94.50 71 HIS A CA 1
ATOM 565 C C . HIS A 1 71 ? 12.042 0.951 5.141 1.00 94.50 71 HIS A C 1
ATOM 567 O O . HIS A 1 71 ? 12.796 1.381 6.011 1.00 94.50 71 HIS A O 1
ATOM 573 N N . PHE A 1 72 ? 10.892 1.536 4.841 1.00 95.56 72 PHE A N 1
ATOM 574 C CA . PHE A 1 72 ? 10.475 2.810 5.395 1.00 95.56 72 PHE A CA 1
ATOM 575 C C . PHE A 1 72 ? 9.081 2.713 5.996 1.00 95.56 72 PHE A C 1
ATOM 577 O O . PHE A 1 72 ? 8.222 1.994 5.486 1.00 95.56 72 PHE A O 1
ATOM 584 N N . GLN A 1 73 ? 8.844 3.488 7.050 1.00 96.81 73 GLN A N 1
ATOM 585 C CA . GLN A 1 73 ? 7.580 3.533 7.773 1.00 96.81 73 GLN A CA 1
ATOM 586 C C . GLN A 1 73 ? 7.150 4.971 8.056 1.00 96.81 73 GLN A C 1
ATOM 588 O O . GLN A 1 73 ? 7.966 5.841 8.362 1.00 96.81 73 GLN A O 1
ATOM 593 N N . THR A 1 74 ? 5.844 5.205 8.038 1.00 97.44 74 THR A N 1
ATOM 594 C CA . THR A 1 74 ? 5.214 6.422 8.549 1.00 97.44 74 THR A CA 1
ATOM 595 C C . THR A 1 74 ? 3.875 6.097 9.221 1.00 97.44 74 THR A C 1
ATOM 597 O O . THR A 1 74 ? 3.356 4.982 9.111 1.00 97.44 74 THR A O 1
ATOM 600 N N . MET A 1 75 ? 3.310 7.066 9.939 1.00 96.88 75 MET A N 1
ATOM 601 C CA . MET A 1 75 ? 2.007 6.948 10.594 1.00 96.88 75 MET A CA 1
ATOM 602 C C . MET A 1 75 ? 1.118 8.134 10.238 1.00 96.88 75 MET A C 1
ATOM 604 O O . MET A 1 75 ? 1.571 9.274 10.153 1.00 96.88 75 MET A O 1
ATOM 608 N N . THR A 1 76 ? -0.175 7.881 10.057 1.00 96.94 76 THR A N 1
ATOM 609 C CA . THR A 1 76 ? -1.160 8.931 9.803 1.00 96.94 76 THR A CA 1
ATOM 610 C C . THR A 1 76 ? -2.555 8.514 10.243 1.00 96.94 76 THR A C 1
ATOM 612 O O . THR A 1 76 ? -2.887 7.337 10.266 1.00 96.94 76 THR A O 1
ATOM 615 N N . VAL A 1 77 ? -3.411 9.486 10.543 1.00 96.62 77 VAL A N 1
ATOM 616 C CA . VAL A 1 77 ? -4.848 9.259 10.768 1.00 96.62 77 VAL A CA 1
ATOM 617 C C . VAL A 1 77 ? -5.679 9.450 9.492 1.00 96.62 77 VAL A C 1
ATOM 619 O O . VAL A 1 77 ? -6.869 9.158 9.477 1.00 96.62 77 VAL A O 1
ATOM 622 N N . SER A 1 78 ? -5.070 9.934 8.402 1.00 97.06 78 SER A N 1
ATOM 623 C CA . SER A 1 78 ? -5.779 10.229 7.153 1.00 97.06 78 SER A CA 1
ATOM 624 C C . SER A 1 78 ? -5.761 9.035 6.201 1.00 97.06 78 SER A C 1
ATOM 626 O O . SER A 1 78 ? -4.747 8.746 5.561 1.00 97.06 78 SER A O 1
ATOM 628 N N . GLN A 1 79 ? -6.915 8.382 6.047 1.00 96.69 79 GLN A N 1
ATOM 629 C CA . GLN A 1 79 ? -7.095 7.314 5.059 1.00 96.69 79 GLN A CA 1
ATOM 630 C C . GLN A 1 79 ? -6.903 7.821 3.619 1.00 96.69 79 GLN A C 1
ATOM 632 O O . GLN A 1 79 ? -6.387 7.098 2.773 1.00 96.69 79 GLN A O 1
ATOM 637 N N . GLU A 1 80 ? -7.269 9.072 3.334 1.00 97.19 80 GLU A N 1
ATOM 638 C CA . GLU A 1 80 ? -7.101 9.684 2.011 1.00 97.19 80 GLU A CA 1
ATOM 639 C C . GLU A 1 80 ? -5.622 9.835 1.627 1.00 97.19 80 GLU A C 1
ATOM 641 O O . GLU A 1 80 ? -5.232 9.503 0.503 1.00 97.19 80 GLU A O 1
ATOM 646 N N . LYS A 1 81 ? -4.772 10.267 2.570 1.00 97.69 81 LYS A N 1
ATOM 647 C CA . LYS A 1 81 ? -3.320 10.330 2.344 1.00 97.69 81 LYS A CA 1
ATOM 648 C C . LYS A 1 81 ? -2.737 8.941 2.090 1.00 97.69 81 LYS A C 1
ATOM 650 O O . LYS A 1 81 ? -1.927 8.778 1.179 1.00 97.69 81 LYS A O 1
ATOM 655 N N . VAL A 1 82 ? -3.190 7.935 2.843 1.00 97.88 82 VAL A N 1
ATOM 656 C CA . VAL A 1 82 ? -2.803 6.529 2.631 1.00 97.88 82 VAL A CA 1
ATOM 657 C C . VAL A 1 82 ? -3.211 6.053 1.240 1.00 97.88 82 VAL A C 1
ATOM 659 O O . VAL A 1 82 ? -2.383 5.504 0.516 1.00 97.88 82 VAL A O 1
ATOM 662 N N . LEU A 1 83 ? -4.460 6.297 0.834 1.00 98.00 83 LEU A N 1
ATOM 663 C CA . LEU A 1 83 ? -4.955 5.920 -0.488 1.00 98.00 83 LEU A CA 1
ATOM 664 C C . LEU A 1 83 ? -4.138 6.585 -1.599 1.00 98.00 83 LEU A C 1
ATOM 666 O O . LEU A 1 83 ? -3.754 5.925 -2.562 1.00 98.00 83 LEU A O 1
ATOM 670 N N . THR A 1 84 ? -3.839 7.876 -1.455 1.00 98.06 84 THR A N 1
ATOM 671 C CA . THR A 1 84 ? -3.054 8.635 -2.435 1.00 98.06 84 THR A CA 1
ATOM 672 C C . THR A 1 84 ? -1.655 8.044 -2.612 1.00 98.06 84 THR A C 1
ATOM 674 O O . THR A 1 84 ? -1.241 7.815 -3.751 1.00 98.06 84 THR A O 1
ATOM 677 N N . ALA A 1 85 ? -0.952 7.729 -1.519 1.00 98.12 85 ALA A N 1
ATOM 678 C CA . ALA A 1 85 ? 0.364 7.096 -1.596 1.00 98.12 85 ALA A CA 1
ATOM 679 C C . ALA A 1 85 ? 0.301 5.664 -2.139 1.00 98.12 85 ALA A C 1
ATOM 681 O O . ALA A 1 85 ? 1.086 5.329 -3.020 1.00 98.12 85 ALA A O 1
ATOM 682 N N . LEU A 1 86 ? -0.667 4.847 -1.706 1.00 97.56 86 LEU A N 1
ATOM 683 C CA . LEU A 1 86 ? -0.879 3.496 -2.241 1.00 97.56 86 LEU A CA 1
ATOM 684 C C . LEU A 1 86 ? -1.070 3.504 -3.760 1.00 97.56 86 LEU A C 1
ATOM 686 O O . LEU A 1 86 ? -0.437 2.732 -4.481 1.00 97.56 86 LEU A O 1
ATOM 690 N N . LEU A 1 87 ? -1.944 4.379 -4.259 1.00 97.88 87 LEU A N 1
ATOM 691 C CA . LEU A 1 87 ? -2.227 4.481 -5.688 1.00 97.88 87 LEU A CA 1
ATOM 692 C C . LEU A 1 87 ? -1.058 5.102 -6.461 1.00 97.88 87 LEU A C 1
ATOM 694 O O . LEU A 1 87 ? -0.807 4.694 -7.597 1.00 97.88 87 LEU A O 1
ATOM 698 N N . GLY A 1 88 ? -0.344 6.058 -5.861 1.00 97.88 88 GLY A N 1
ATOM 699 C CA . GLY A 1 88 ? 0.872 6.643 -6.421 1.00 97.88 88 GLY A CA 1
ATOM 700 C C . GLY A 1 88 ? 1.982 5.605 -6.582 1.00 97.88 88 GLY A C 1
ATOM 701 O O . GLY A 1 88 ? 2.504 5.446 -7.686 1.00 97.88 88 GLY A O 1
ATOM 702 N N . TRP A 1 89 ? 2.258 4.830 -5.532 1.00 97.62 89 TRP A N 1
ATOM 703 C CA . TRP A 1 89 ? 3.214 3.722 -5.551 1.00 97.62 89 TRP A CA 1
ATOM 704 C C . TRP A 1 89 ? 2.821 2.650 -6.574 1.00 97.62 89 TRP A C 1
ATOM 706 O O . TRP A 1 89 ? 3.633 2.238 -7.407 1.00 97.62 89 TRP A O 1
ATOM 716 N N . ALA A 1 90 ? 1.546 2.243 -6.588 1.00 96.44 90 ALA A N 1
ATOM 717 C CA . ALA A 1 90 ? 1.025 1.258 -7.535 1.00 96.44 90 ALA A CA 1
ATOM 718 C C . ALA A 1 90 ? 1.226 1.706 -8.995 1.00 96.44 90 ALA A C 1
ATOM 720 O O . ALA A 1 90 ? 1.609 0.903 -9.851 1.00 96.44 90 ALA A O 1
ATOM 721 N N . ALA A 1 91 ? 1.034 2.999 -9.266 1.00 95.94 91 ALA A N 1
ATOM 722 C CA . ALA A 1 91 ? 1.226 3.610 -10.577 1.00 95.94 91 ALA A CA 1
ATOM 723 C C . ALA A 1 91 ? 2.687 3.978 -10.901 1.00 95.94 91 ALA A C 1
ATOM 725 O O . ALA A 1 91 ? 2.923 4.499 -11.987 1.00 95.94 91 ALA A O 1
ATOM 726 N N . ALA A 1 92 ? 3.644 3.733 -9.994 1.00 94.25 92 ALA A N 1
ATOM 727 C CA . ALA A 1 92 ? 5.031 4.201 -10.106 1.00 94.25 92 ALA A CA 1
ATOM 728 C C . ALA A 1 92 ? 5.131 5.721 -10.370 1.00 94.25 92 ALA A C 1
ATOM 730 O O . ALA A 1 92 ? 5.978 6.187 -11.130 1.00 94.25 92 ALA A O 1
ATOM 731 N N . LYS A 1 93 ? 4.229 6.507 -9.766 1.00 97.00 93 LYS A N 1
ATOM 732 C CA . LYS A 1 93 ? 4.182 7.963 -9.932 1.00 97.00 93 LYS A CA 1
ATOM 733 C C . LYS A 1 93 ? 5.345 8.608 -9.164 1.00 97.00 93 LYS A C 1
ATOM 735 O O . LYS A 1 93 ? 5.418 8.391 -7.960 1.00 97.00 93 LYS A O 1
ATOM 740 N N . PRO A 1 94 ? 6.187 9.454 -9.777 1.00 95.62 94 PRO A N 1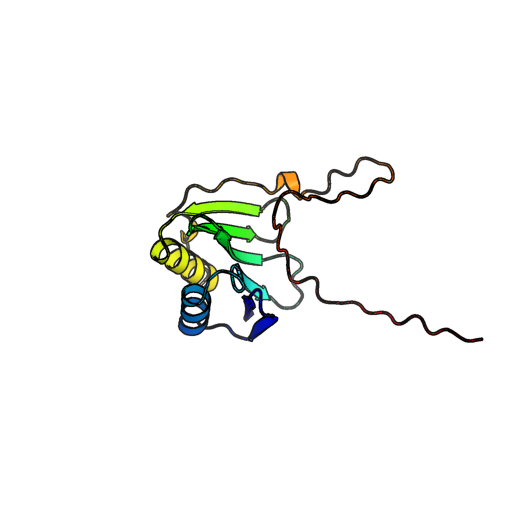
ATOM 741 C CA . PRO A 1 94 ? 7.195 10.220 -9.042 1.00 95.62 94 PRO A CA 1
ATOM 742 C C . PRO A 1 94 ? 6.577 11.051 -7.904 1.00 95.62 94 PRO A C 1
ATOM 744 O O . PRO A 1 94 ? 5.466 11.568 -8.048 1.00 95.62 94 PRO A O 1
ATOM 747 N N . GLY A 1 95 ? 7.283 11.161 -6.775 1.00 95.69 95 GLY A N 1
ATOM 748 C CA . GLY A 1 95 ? 6.855 11.962 -5.619 1.00 95.69 95 GLY A CA 1
ATOM 749 C C . GLY A 1 95 ? 5.670 11.398 -4.824 1.00 95.69 95 GLY A C 1
ATOM 750 O O . GLY A 1 95 ? 5.080 12.089 -3.998 1.00 95.69 95 GLY A O 1
ATOM 751 N N . TRP A 1 96 ? 5.278 10.137 -5.046 1.00 97.19 96 TRP A N 1
ATOM 752 C CA . TRP A 1 96 ? 4.178 9.501 -4.301 1.00 97.19 96 TRP A CA 1
ATOM 753 C C . TRP A 1 96 ? 4.412 9.466 -2.776 1.00 97.19 96 TRP A C 1
ATOM 755 O O . TRP A 1 96 ? 3.456 9.410 -2.003 1.00 97.19 96 TRP A O 1
ATOM 765 N N . GLN A 1 97 ? 5.677 9.508 -2.362 1.00 96.12 97 GLN A N 1
ATOM 766 C CA . GLN A 1 97 ? 6.137 9.453 -0.978 1.00 96.12 97 GLN A CA 1
ATOM 767 C C . GLN A 1 97 ? 6.191 10.827 -0.288 1.00 96.12 97 GLN A C 1
ATOM 769 O O . GLN A 1 97 ? 6.222 10.879 0.938 1.00 96.12 97 GLN A O 1
ATOM 774 N N . ASP A 1 98 ? 6.133 11.932 -1.036 1.00 95.00 98 ASP A N 1
ATOM 775 C CA . ASP A 1 98 ? 6.447 13.285 -0.540 1.00 95.00 98 ASP A CA 1
ATOM 776 C C . ASP A 1 98 ? 5.420 13.824 0.470 1.00 95.00 98 ASP A C 1
ATOM 778 O O . ASP A 1 98 ? 5.687 14.759 1.220 1.00 95.00 98 ASP A O 1
ATOM 782 N N . ALA A 1 99 ? 4.228 13.223 0.518 1.00 92.81 99 ALA A N 1
ATOM 783 C CA . ALA A 1 99 ? 3.170 13.596 1.457 1.00 92.81 99 ALA A CA 1
ATOM 784 C C . ALA A 1 99 ? 3.451 13.175 2.915 1.00 92.81 99 ALA A C 1
ATOM 786 O O . ALA A 1 99 ? 2.648 13.489 3.804 1.00 92.81 99 ALA A O 1
ATOM 787 N N . PHE A 1 100 ? 4.548 12.451 3.159 1.00 96.69 100 PHE A N 1
ATOM 788 C CA . PHE A 1 100 ? 4.904 11.888 4.455 1.00 96.69 100 PHE A CA 1
ATOM 789 C C . PHE A 1 100 ? 6.368 12.134 4.812 1.00 96.69 100 PHE A C 1
ATOM 791 O O . PHE A 1 100 ? 7.251 12.143 3.960 1.00 96.69 100 PHE A O 1
ATOM 798 N N . MET A 1 101 ? 6.615 12.229 6.117 1.00 96.31 101 MET A N 1
ATOM 799 C CA . MET A 1 101 ? 7.946 12.047 6.684 1.00 96.31 101 MET A CA 1
ATOM 800 C C . MET A 1 101 ? 8.140 10.553 6.945 1.00 96.31 101 MET A C 1
ATOM 802 O O . MET A 1 101 ? 7.383 9.954 7.718 1.00 96.31 101 MET A O 1
ATOM 806 N N . TRP A 1 102 ? 9.115 9.953 6.271 1.00 96.88 102 TRP A N 1
ATOM 807 C CA . TRP A 1 102 ? 9.407 8.526 6.360 1.00 96.88 102 TRP A CA 1
ATOM 808 C C . TRP A 1 102 ? 10.582 8.268 7.288 1.00 96.88 102 TRP A C 1
ATOM 810 O O . TRP A 1 102 ? 11.630 8.897 7.164 1.00 96.88 102 TRP A O 1
ATOM 820 N N . ASN A 1 103 ? 10.420 7.291 8.169 1.00 95.75 103 ASN A N 1
ATOM 821 C CA . ASN A 1 103 ? 11.502 6.762 8.982 1.00 95.75 103 ASN A CA 1
ATOM 822 C C . ASN A 1 103 ? 12.068 5.529 8.281 1.00 95.75 103 ASN A C 1
ATOM 824 O O . ASN A 1 103 ? 11.306 4.606 7.987 1.00 95.75 103 ASN A O 1
ATOM 828 N N . ASN A 1 104 ? 13.376 5.500 8.021 1.00 94.81 104 ASN A N 1
ATOM 829 C CA . ASN A 1 104 ? 14.041 4.277 7.578 1.00 94.81 104 ASN A CA 1
ATOM 830 C C . ASN A 1 104 ? 14.128 3.311 8.773 1.00 94.81 104 ASN A C 1
ATOM 832 O O . ASN A 1 104 ? 14.628 3.674 9.835 1.00 94.81 104 ASN A O 1
ATOM 836 N N . ILE A 1 105 ? 13.591 2.107 8.601 1.00 92.69 105 ILE A N 1
ATOM 837 C CA . ILE A 1 105 ? 13.598 1.018 9.585 1.00 92.69 105 ILE A CA 1
ATOM 838 C C . ILE A 1 105 ? 14.396 -0.197 9.093 1.00 92.69 105 ILE A C 1
ATOM 840 O O . ILE A 1 105 ? 14.424 -1.221 9.767 1.00 92.69 105 ILE A O 1
ATOM 844 N N . GLY A 1 106 ? 15.054 -0.092 7.939 1.00 88.12 106 GLY A N 1
ATOM 845 C CA . GLY A 1 106 ? 15.752 -1.183 7.271 1.00 88.12 106 GLY A CA 1
ATOM 846 C C . GLY A 1 106 ? 16.938 -1.750 8.045 1.00 88.12 106 GLY A C 1
ATOM 847 O O . GLY A 1 106 ? 17.207 -2.940 7.933 1.00 88.12 106 GLY A O 1
ATOM 848 N N . GLU A 1 107 ? 17.587 -0.966 8.910 1.00 83.81 107 GLU A N 1
ATOM 849 C CA . GLU A 1 107 ? 18.645 -1.463 9.810 1.00 83.81 107 GLU A CA 1
ATOM 850 C C . GLU A 1 107 ? 18.157 -2.574 10.757 1.00 83.81 107 GLU A C 1
ATOM 852 O O . GLU A 1 107 ? 18.942 -3.401 11.205 1.00 83.81 107 GLU A O 1
ATOM 857 N N . GLN A 1 108 ? 16.854 -2.632 11.044 1.00 81.62 108 GLN A N 1
ATOM 858 C CA . GLN A 1 108 ? 16.258 -3.686 11.876 1.00 81.62 108 GLN A CA 1
ATOM 859 C C . GLN A 1 108 ? 16.098 -5.010 11.117 1.00 81.62 108 GLN A C 1
ATOM 861 O O . GLN A 1 108 ? 15.852 -6.050 11.727 1.00 81.62 108 GLN A O 1
ATOM 866 N N . PHE A 1 109 ? 16.198 -4.960 9.788 1.00 75.25 109 PHE A N 1
ATOM 867 C CA . PHE A 1 109 ? 15.969 -6.078 8.879 1.00 75.25 109 PHE A CA 1
ATOM 868 C C . PHE A 1 109 ? 17.208 -6.430 8.055 1.00 75.25 109 PHE A C 1
ATOM 870 O O . PHE A 1 109 ? 17.197 -7.460 7.379 1.00 75.25 109 PHE A O 1
ATOM 877 N N . SER A 1 110 ? 18.267 -5.616 8.115 1.00 69.31 110 SER A N 1
ATOM 878 C CA . SER A 1 110 ? 19.562 -5.981 7.564 1.00 69.31 110 SER A CA 1
ATOM 879 C C . SER A 1 110 ? 20.124 -7.127 8.395 1.00 69.31 110 SER A C 1
ATOM 881 O O . SER A 1 110 ? 20.149 -7.103 9.629 1.00 69.31 110 SER A O 1
ATOM 883 N N . SER A 1 111 ? 20.526 -8.195 7.718 1.00 59.38 111 SER A N 1
ATOM 884 C CA . SER A 1 111 ? 21.182 -9.330 8.349 1.00 59.38 111 SER A CA 1
ATOM 885 C C . SER A 1 111 ? 22.530 -8.869 8.897 1.00 59.38 111 SER A C 1
ATOM 887 O O . SER A 1 111 ? 23.545 -8.925 8.207 1.00 59.38 111 SER A O 1
ATOM 889 N N . SER A 1 112 ? 22.538 -8.393 10.142 1.00 50.81 112 SER A N 1
ATOM 890 C CA . SER A 1 112 ? 23.755 -8.265 10.932 1.00 50.81 112 SER A CA 1
ATOM 891 C C . SER A 1 112 ? 24.256 -9.674 11.220 1.00 50.81 112 SER A C 1
ATOM 893 O O . SER A 1 112 ? 23.892 -10.316 12.204 1.00 50.81 112 SER A O 1
ATOM 895 N N . ASP A 1 113 ? 25.052 -10.174 10.286 1.00 49.66 113 ASP A N 1
ATOM 896 C CA . ASP A 1 113 ? 25.782 -11.420 10.387 1.00 49.66 113 ASP A CA 1
ATOM 897 C C . ASP A 1 113 ? 26.888 -11.241 11.431 1.00 49.66 113 ASP A C 1
ATOM 899 O O . ASP A 1 113 ? 27.965 -10.749 11.120 1.00 49.66 113 ASP A O 1
ATOM 903 N N . HIS A 1 114 ? 26.596 -11.560 12.694 1.00 40.56 114 HIS A N 1
ATOM 904 C CA . HIS A 1 114 ? 27.599 -11.934 13.693 1.00 40.56 114 HIS A CA 1
ATOM 905 C C . HIS A 1 114 ? 27.049 -13.080 14.553 1.00 40.56 114 HIS A C 1
ATOM 907 O O . HIS A 1 114 ? 26.485 -12.868 15.620 1.00 40.56 114 HIS A O 1
ATOM 913 N N . GLY A 1 115 ? 27.231 -14.302 14.044 1.00 38.12 115 GLY A N 1
ATOM 914 C CA . GLY A 1 115 ? 27.706 -15.462 14.804 1.00 38.12 115 GLY A CA 1
ATOM 915 C C . GLY A 1 115 ? 26.908 -15.947 16.025 1.00 38.12 115 GLY A C 1
ATOM 916 O O . GLY A 1 115 ? 26.892 -15.321 17.076 1.00 38.12 115 GLY A O 1
ATOM 917 N N . ALA A 1 116 ? 26.454 -17.200 15.918 1.00 35.66 116 ALA A N 1
ATOM 918 C CA . ALA A 1 116 ? 26.012 -18.107 16.987 1.00 35.66 116 ALA A CA 1
ATOM 919 C C . ALA A 1 116 ? 24.527 -18.052 17.398 1.00 35.66 116 ALA A C 1
ATOM 921 O O . ALA A 1 116 ? 24.105 -17.359 18.317 1.00 35.66 116 ALA A O 1
ATOM 922 N N . ASN A 1 117 ? 23.764 -18.949 16.766 1.00 42.12 117 ASN A N 1
ATOM 923 C CA . ASN A 1 117 ? 22.786 -19.827 17.413 1.00 42.12 117 ASN A CA 1
ATOM 924 C C . ASN A 1 117 ? 21.933 -19.207 18.540 1.00 42.12 117 ASN A C 1
ATOM 926 O O . ASN A 1 117 ? 22.010 -19.653 19.683 1.00 42.12 117 ASN A O 1
ATOM 930 N N . ARG A 1 118 ? 21.072 -18.231 18.233 1.00 33.19 118 ARG A N 1
ATOM 931 C CA . ARG A 1 118 ? 19.870 -17.944 19.034 1.00 33.19 118 ARG A CA 1
ATOM 932 C C . ARG A 1 118 ? 18.732 -17.514 18.117 1.00 33.19 118 ARG A C 1
ATOM 934 O O . ARG A 1 118 ? 18.910 -16.671 17.248 1.00 33.19 118 ARG A O 1
ATOM 941 N N . ALA A 1 119 ? 17.563 -18.106 18.339 1.00 37.38 119 ALA A N 1
ATOM 942 C CA . ALA A 1 119 ? 16.301 -17.709 17.739 1.00 37.38 119 ALA A CA 1
ATOM 943 C C . ALA A 1 119 ? 16.091 -16.191 17.866 1.00 37.38 119 ALA A C 1
ATOM 945 O O . ALA A 1 119 ? 15.889 -15.684 18.970 1.00 37.38 119 ALA A O 1
ATOM 946 N N . VAL A 1 120 ? 16.122 -15.471 16.746 1.00 35.03 120 VAL A N 1
ATOM 947 C CA . VAL A 1 120 ? 15.665 -14.082 16.703 1.00 35.03 120 VAL A CA 1
ATOM 948 C C . VAL A 1 120 ? 14.179 -14.117 16.382 1.00 35.03 120 VAL A C 1
ATOM 950 O O . VAL A 1 120 ? 13.763 -14.230 15.233 1.00 35.03 120 VAL A O 1
ATOM 953 N N . VAL A 1 121 ? 13.377 -14.077 17.442 1.00 36.38 121 VAL A N 1
ATOM 954 C CA . VAL A 1 121 ? 11.952 -13.759 17.380 1.00 36.38 121 VAL A CA 1
ATOM 955 C C . VAL A 1 121 ? 11.821 -12.261 17.671 1.00 36.38 121 VAL A C 1
ATOM 957 O O . VAL A 1 121 ? 12.007 -11.868 18.825 1.00 36.38 121 VAL A O 1
ATOM 960 N N . PRO A 1 122 ? 11.476 -11.401 16.699 1.00 33.34 122 PRO A N 1
ATOM 961 C CA . PRO A 1 122 ? 11.019 -10.059 17.016 1.00 33.34 122 PRO A CA 1
ATOM 962 C C . PRO A 1 122 ? 9.529 -10.133 17.379 1.00 33.34 122 PRO A C 1
ATOM 964 O O . PRO A 1 122 ? 8.650 -10.105 16.521 1.00 33.34 122 PRO A O 1
ATOM 967 N N . LEU A 1 123 ? 9.241 -10.266 18.677 1.00 37.16 123 LEU A N 1
ATOM 968 C CA . LEU A 1 123 ? 7.891 -10.170 19.236 1.00 37.16 123 LEU A CA 1
ATOM 969 C C . LEU A 1 123 ? 7.809 -8.934 20.130 1.00 37.16 123 LEU A C 1
ATOM 971 O O . LEU A 1 123 ? 8.154 -9.010 21.304 1.00 37.16 123 LEU A O 1
ATOM 975 N N . ARG A 1 124 ? 7.330 -7.818 19.566 1.00 38.25 124 ARG A N 1
ATOM 976 C CA . ARG A 1 124 ? 6.378 -6.906 20.225 1.00 38.25 124 ARG A CA 1
ATOM 977 C C . ARG A 1 124 ? 5.419 -6.358 19.164 1.00 38.25 124 ARG A C 1
ATOM 979 O O . ARG A 1 124 ? 5.716 -5.41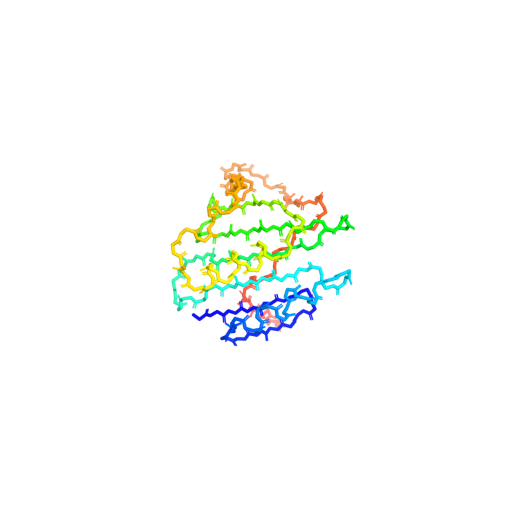8 18.440 1.00 38.25 124 ARG A O 1
ATOM 986 N N . ASP A 1 125 ? 4.294 -7.059 19.068 1.00 32.72 125 ASP A N 1
ATOM 987 C CA . ASP A 1 125 ? 3.006 -6.641 18.514 1.00 32.72 125 ASP A CA 1
ATOM 988 C C . ASP A 1 125 ? 2.922 -6.337 17.006 1.00 32.72 125 ASP A C 1
ATOM 990 O O . ASP A 1 125 ? 2.839 -5.199 16.533 1.00 32.72 125 ASP A O 1
ATOM 994 N N . LYS A 1 126 ? 2.788 -7.458 16.278 1.00 35.75 126 LYS A N 1
ATOM 995 C CA . LYS A 1 126 ? 2.291 -7.608 14.899 1.00 35.75 126 LYS A CA 1
ATOM 996 C C . LYS A 1 126 ? 3.222 -7.049 13.821 1.00 35.75 126 LYS A C 1
ATOM 998 O O . LYS A 1 126 ? 2.854 -6.166 13.053 1.00 35.75 126 LYS A O 1
ATOM 1003 N N . CYS A 1 127 ? 4.401 -7.655 13.703 1.00 33.62 127 CYS A N 1
ATOM 1004 C CA . CYS A 1 127 ? 5.111 -7.692 12.430 1.00 33.62 127 CYS A CA 1
ATOM 1005 C C . CYS A 1 127 ? 4.336 -8.647 11.510 1.00 33.62 127 CYS A C 1
ATOM 1007 O O . CYS A 1 127 ? 4.439 -9.865 11.650 1.00 33.62 127 CYS A O 1
ATOM 1009 N N . VAL A 1 128 ? 3.481 -8.115 10.636 1.00 34.94 128 VAL A N 1
ATOM 1010 C CA . VAL A 1 128 ? 2.910 -8.931 9.566 1.00 34.94 128 VAL A CA 1
ATOM 1011 C C . VAL A 1 128 ? 3.757 -8.726 8.325 1.00 34.94 128 VAL A C 1
ATOM 1013 O O . VAL A 1 128 ? 3.642 -7.709 7.653 1.00 34.94 128 VAL A O 1
ATOM 1016 N N . VAL A 1 129 ? 4.601 -9.716 8.054 1.00 39.69 129 VAL A N 1
ATOM 1017 C CA . VAL A 1 129 ? 5.103 -10.043 6.721 1.00 39.69 129 VAL A CA 1
ATOM 1018 C C . VAL A 1 129 ? 4.322 -11.286 6.297 1.00 39.69 129 VAL A C 1
ATOM 1020 O O . VAL A 1 129 ? 4.531 -12.368 6.840 1.00 39.69 129 VAL A O 1
ATOM 1023 N N . VAL A 1 130 ? 3.378 -11.144 5.367 1.00 31.02 130 VAL A N 1
ATOM 1024 C CA . VAL A 1 130 ? 2.716 -12.284 4.710 1.00 31.02 130 VAL A CA 1
ATOM 1025 C C . VAL A 1 130 ? 3.237 -12.334 3.284 1.00 31.02 130 VAL A C 1
ATOM 1027 O O . VAL A 1 130 ? 2.876 -11.469 2.491 1.00 31.02 130 VAL A O 1
ATOM 1030 N N . GLY A 1 131 ? 4.043 -13.352 2.951 1.00 30.33 131 GLY A N 1
ATOM 1031 C CA . GLY A 1 131 ? 4.307 -13.653 1.542 1.00 30.33 131 GLY A CA 1
ATOM 1032 C C . GLY A 1 131 ? 5.621 -14.307 1.113 1.00 30.33 131 GLY A C 1
ATOM 1033 O O . GLY A 1 131 ? 5.949 -14.173 -0.060 1.00 30.33 131 GLY A O 1
ATOM 1034 N N . ALA A 1 132 ? 6.350 -15.059 1.947 1.00 29.53 132 ALA A N 1
ATOM 1035 C CA . ALA A 1 132 ? 7.348 -15.992 1.406 1.00 29.53 132 ALA A CA 1
ATOM 1036 C C . ALA A 1 132 ? 6.627 -17.042 0.534 1.00 29.53 132 ALA A C 1
ATOM 1038 O O . ALA A 1 132 ? 5.886 -17.888 1.043 1.00 29.53 132 ALA A O 1
ATOM 1039 N N . ARG A 1 133 ? 6.786 -16.968 -0.795 1.00 31.98 133 ARG A N 1
ATOM 1040 C CA . ARG A 1 133 ? 6.293 -18.012 -1.704 1.00 31.98 133 ARG A CA 1
ATOM 1041 C C . ARG A 1 133 ? 7.119 -19.277 -1.512 1.00 31.98 133 ARG A C 1
ATOM 1043 O O . ARG A 1 133 ? 8.339 -19.232 -1.403 1.00 31.98 133 ARG A O 1
ATOM 1050 N N . GLY A 1 134 ? 6.398 -20.389 -1.438 1.00 28.38 134 GLY A N 1
ATOM 1051 C CA . GLY A 1 134 ? 6.878 -21.662 -0.937 1.00 28.38 134 GLY A CA 1
ATOM 1052 C C . GLY A 1 134 ? 8.014 -22.312 -1.719 1.00 28.38 134 GLY A C 1
ATOM 1053 O O . GLY A 1 134 ? 8.125 -22.201 -2.936 1.00 28.38 134 GLY A O 1
ATOM 1054 N N . SER A 1 135 ? 8.762 -23.127 -0.983 1.00 28.27 135 SER A N 1
ATOM 1055 C CA . SER A 1 135 ? 9.337 -24.358 -1.505 1.00 28.27 135 SER A CA 1
ATOM 1056 C C . SER A 1 135 ? 9.033 -25.469 -0.503 1.00 28.27 135 SER A C 1
ATOM 1058 O O . SER A 1 135 ? 9.778 -25.726 0.438 1.00 28.27 135 SER A O 1
ATOM 1060 N N . THR A 1 136 ? 7.866 -26.094 -0.652 1.00 30.36 136 THR A N 1
ATOM 1061 C CA . THR A 1 136 ? 7.594 -27.388 -0.027 1.00 30.36 136 THR A CA 1
ATOM 1062 C C . THR A 1 136 ? 8.368 -28.439 -0.810 1.00 30.36 136 THR A C 1
ATOM 1064 O O . THR A 1 136 ? 7.906 -28.890 -1.858 1.00 30.36 136 THR A O 1
ATOM 1067 N N . LYS A 1 137 ? 9.540 -28.848 -0.316 1.00 28.02 137 LYS A N 1
ATOM 1068 C CA . LYS A 1 137 ? 10.105 -30.143 -0.698 1.00 28.02 137 LYS A CA 1
ATOM 1069 C C . LYS A 1 137 ? 9.626 -31.171 0.320 1.00 28.02 137 LYS A C 1
ATOM 1071 O O . LYS A 1 137 ? 10.039 -31.154 1.475 1.00 28.02 137 LYS A O 1
ATOM 1076 N N . ALA A 1 138 ? 8.700 -32.015 -0.124 1.00 30.06 138 ALA A N 1
ATOM 1077 C CA . ALA A 1 138 ? 8.219 -33.171 0.611 1.00 30.06 138 ALA A CA 1
ATOM 1078 C C . ALA A 1 138 ? 9.397 -34.091 0.971 1.00 30.06 138 ALA A C 1
ATOM 1080 O O . ALA A 1 138 ? 10.167 -34.497 0.097 1.00 30.06 138 ALA A O 1
ATOM 1081 N N . ALA A 1 139 ? 9.529 -34.416 2.255 1.00 30.50 139 ALA A N 1
ATOM 1082 C CA . ALA A 1 139 ? 10.313 -35.552 2.704 1.00 30.50 139 ALA A CA 1
ATOM 1083 C C . ALA A 1 139 ? 9.502 -36.818 2.400 1.00 30.50 139 ALA A C 1
ATOM 1085 O O . ALA A 1 139 ? 8.455 -37.051 3.001 1.00 30.50 139 ALA A O 1
ATOM 1086 N N . SER A 1 140 ? 9.965 -37.607 1.431 1.00 31.88 140 SER A N 1
ATOM 1087 C CA . SER A 1 140 ? 9.475 -38.967 1.232 1.00 31.88 140 SER A CA 1
ATOM 1088 C C . SER A 1 140 ? 10.225 -39.867 2.207 1.00 31.88 140 SER A C 1
ATOM 1090 O O . SER A 1 140 ? 11.435 -40.045 2.081 1.00 31.88 140 SER A O 1
ATOM 1092 N N . ALA A 1 141 ? 9.507 -40.389 3.198 1.00 35.50 141 ALA A N 1
ATOM 1093 C CA . ALA A 1 141 ? 9.950 -41.509 4.009 1.00 35.50 141 ALA A CA 1
ATOM 1094 C C . ALA A 1 141 ? 9.681 -42.814 3.245 1.00 35.50 141 ALA A C 1
ATOM 1096 O O . ALA A 1 141 ? 8.581 -43.055 2.752 1.00 35.50 141 ALA A O 1
ATOM 1097 N N . SER A 1 142 ? 10.700 -43.651 3.143 1.00 35.97 142 SER A N 1
ATOM 1098 C CA . SER A 1 142 ? 10.646 -45.096 2.902 1.00 35.97 142 SER A CA 1
ATOM 1099 C C . SER A 1 142 ? 11.952 -45.582 3.535 1.00 35.97 142 SER A C 1
ATOM 1101 O O . SER A 1 142 ? 13.005 -45.044 3.204 1.00 35.97 142 SER A O 1
ATOM 1103 N N . GLY A 1 143 ? 11.932 -46.348 4.619 1.00 35.62 143 GLY A N 1
ATOM 1104 C CA . GLY A 1 143 ? 11.299 -47.658 4.718 1.00 35.62 143 GLY A CA 1
ATOM 1105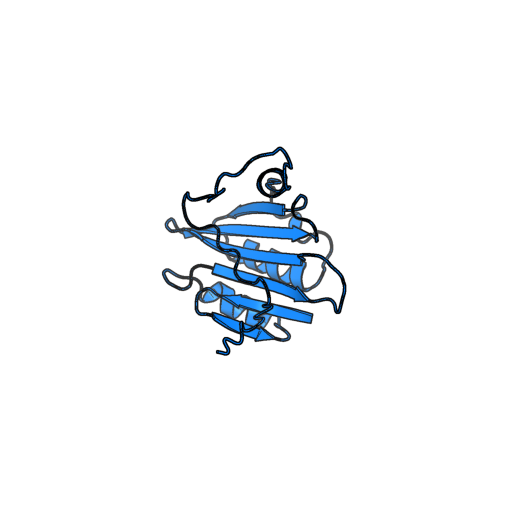 C C . GLY A 1 143 ? 12.444 -48.654 4.734 1.00 35.62 143 GLY A C 1
ATOM 1106 O O . GLY A 1 143 ? 13.123 -48.723 3.690 1.00 35.62 143 GLY A O 1
#

Secondary structure (DSSP, 8-state):
-EEEEETT--EEET--HHHHHHHHHT-BTTB-EEEEEE--TT--SEEEEEEEE-TTSPEEEEEEEESTTSEEEEEES-HHHHHHHHHHHHTT-TTTTTTSPPEE-GGGTS-----S-------SS------------------